Protein AF-A0A832UUD7-F1 (afdb_monomer_lite)

Secondary structure (DSSP, 8-state):
-TTS-PPEEEEETTEEEEE--BGGGTB--HHHHHHHHHHHT---

Radius of gyration: 11.46 Å; chains: 1; bounding box: 28×19×30 Å

Sequence (44 aa):
EEQGHHPNIDFTWGKVKITFWTHAIGGLSVNDFIMAAKIDDLEI

Structure (mmCIF, N/CA/C/O backbone):
data_AF-A0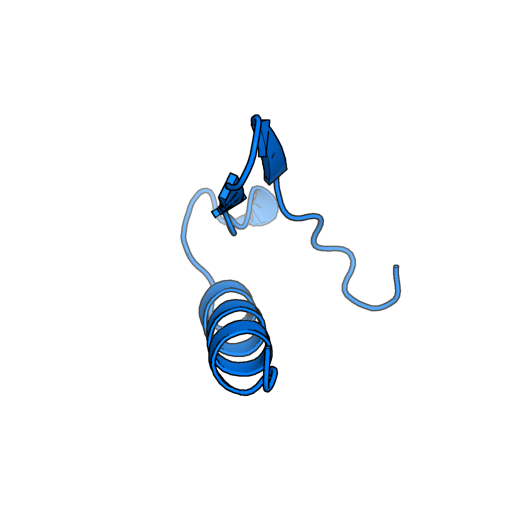A832UUD7-F1
#
_entry.id   AF-A0A832UUD7-F1
#
loop_
_atom_site.group_PDB
_atom_site.id
_atom_site.type_symbol
_atom_site.label_atom_id
_atom_site.label_alt_id
_atom_site.label_comp_id
_atom_site.label_asym_id
_atom_site.label_entity_id
_atom_site.label_seq_id
_atom_site.pdbx_PDB_ins_code
_atom_site.Cartn_x
_atom_site.Cartn_y
_atom_site.Cartn_z
_atom_site.occupancy
_atom_site.B_iso_or_equiv
_atom_site.auth_seq_id
_atom_site.auth_comp_id
_atom_site.auth_asym_id
_atom_site.auth_atom_id
_atom_site.pdbx_PDB_model_num
ATOM 1 N N . GLU A 1 1 ? 3.809 -15.151 0.029 1.00 46.47 1 GLU A N 1
ATOM 2 C CA . GLU A 1 1 ? 5.109 -14.881 -0.632 1.00 46.47 1 GLU A CA 1
ATOM 3 C C . GLU A 1 1 ? 5.114 -15.119 -2.149 1.00 46.47 1 GLU A C 1
ATOM 5 O O . GLU A 1 1 ? 6.126 -14.892 -2.792 1.00 46.47 1 GLU A O 1
ATOM 10 N N . GLU A 1 2 ? 3.981 -15.482 -2.760 1.00 49.62 2 GLU A N 1
ATOM 11 C CA . GLU A 1 2 ? 3.868 -15.786 -4.201 1.00 49.62 2 GLU A CA 1
ATOM 12 C C . GLU A 1 2 ? 4.209 -14.630 -5.159 1.00 49.62 2 GLU A C 1
ATOM 14 O O . GLU A 1 2 ? 4.526 -14.872 -6.316 1.00 49.62 2 GLU A O 1
ATOM 19 N N . GLN A 1 3 ? 4.143 -13.376 -4.701 1.00 53.88 3 GLN A N 1
ATOM 20 C CA . GLN A 1 3 ? 4.330 -12.191 -5.550 1.00 53.88 3 GLN A CA 1
ATOM 21 C C . GLN A 1 3 ? 5.755 -11.613 -5.507 1.00 53.88 3 GLN A C 1
ATOM 23 O O . GLN A 1 3 ? 6.036 -10.656 -6.221 1.00 53.88 3 GLN A O 1
ATOM 28 N N . GLY A 1 4 ? 6.649 -12.131 -4.649 1.00 59.22 4 GLY A N 1
ATOM 29 C CA . GLY A 1 4 ? 8.017 -11.602 -4.491 1.00 59.22 4 GLY A CA 1
ATOM 30 C C . GLY A 1 4 ? 8.098 -10.110 -4.116 1.00 59.22 4 GLY A C 1
ATOM 31 O O . GLY A 1 4 ? 9.164 -9.505 -4.204 1.00 59.22 4 GLY A O 1
ATOM 32 N N . HIS A 1 5 ? 6.973 -9.514 -3.715 1.00 62.22 5 HIS A N 1
ATOM 33 C CA . HIS A 1 5 ? 6.795 -8.093 -3.457 1.00 62.22 5 HIS A CA 1
ATOM 34 C C . HIS A 1 5 ? 6.234 -7.933 -2.047 1.00 62.22 5 HIS A C 1
ATOM 36 O O . HIS A 1 5 ? 5.112 -8.354 -1.759 1.00 62.22 5 HIS A O 1
ATOM 42 N N . HIS A 1 6 ? 7.072 -7.428 -1.145 1.00 69.19 6 HIS A N 1
ATOM 43 C CA . HIS A 1 6 ? 6.758 -7.328 0.274 1.00 69.19 6 HIS A CA 1
ATOM 44 C C . HIS A 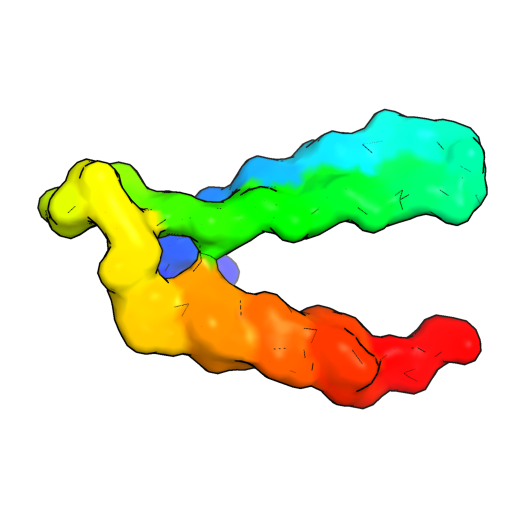1 6 ? 6.376 -5.880 0.595 1.00 69.19 6 HIS A C 1
ATOM 46 O O . HIS A 1 6 ? 7.203 -4.989 0.388 1.00 69.19 6 HIS A O 1
ATOM 52 N N . PRO A 1 7 ? 5.151 -5.617 1.083 1.00 74.06 7 PRO A N 1
ATOM 53 C CA . PRO A 1 7 ? 4.795 -4.293 1.564 1.00 74.06 7 PRO A CA 1
ATOM 54 C C . PRO A 1 7 ? 5.506 -3.971 2.877 1.00 74.06 7 PRO A C 1
ATOM 56 O O . PRO A 1 7 ? 5.743 -4.851 3.706 1.00 74.06 7 PRO A O 1
ATOM 59 N N . ASN A 1 8 ? 5.747 -2.683 3.105 1.00 79.88 8 ASN A N 1
ATOM 60 C CA . ASN A 1 8 ? 6.077 -2.187 4.435 1.00 79.88 8 ASN A CA 1
ATOM 61 C C . ASN A 1 8 ? 4.775 -1.986 5.216 1.00 79.88 8 ASN A C 1
ATOM 63 O O . ASN A 1 8 ? 3.874 -1.287 4.742 1.00 79.88 8 ASN A O 1
ATOM 67 N N . ILE A 1 9 ? 4.678 -2.599 6.396 1.00 87.75 9 ILE A N 1
ATOM 68 C CA . ILE A 1 9 ? 3.492 -2.534 7.254 1.00 87.75 9 ILE A CA 1
ATOM 69 C C . ILE A 1 9 ? 3.888 -1.938 8.603 1.00 87.75 9 ILE A C 1
ATOM 71 O O . ILE A 1 9 ? 4.651 -2.542 9.354 1.00 87.75 9 ILE A O 1
ATOM 75 N N . ASP A 1 10 ? 3.334 -0.769 8.914 1.00 89.44 10 ASP A N 1
ATOM 76 C CA . ASP A 1 10 ? 3.516 -0.088 10.191 1.00 89.44 10 ASP A CA 1
ATOM 77 C C . ASP A 1 10 ? 2.240 -0.209 11.033 1.00 89.44 10 ASP A C 1
ATOM 79 O O . ASP A 1 10 ? 1.145 0.167 10.596 1.00 89.44 10 ASP A O 1
ATOM 83 N N . PHE A 1 11 ? 2.383 -0.691 12.268 1.00 88.94 11 PHE A N 1
ATOM 84 C CA . PHE A 1 11 ? 1.282 -0.829 13.219 1.00 88.94 11 PHE A CA 1
ATOM 85 C C . PHE A 1 11 ? 1.353 0.235 14.311 1.00 88.94 11 PHE A C 1
ATOM 87 O O . PHE A 1 11 ? 2.395 0.469 14.919 1.00 88.94 11 PHE A O 1
ATOM 94 N N . THR A 1 12 ? 0.207 0.847 14.598 1.00 90.25 12 THR A N 1
ATOM 95 C CA . THR A 1 12 ? 0.002 1.751 15.735 1.00 90.25 12 THR A CA 1
ATOM 96 C C . THR A 1 12 ? -1.335 1.437 16.401 1.00 90.25 12 THR A C 1
ATOM 98 O O . THR A 1 12 ? -2.157 0.700 15.853 1.00 90.25 12 THR A O 1
ATOM 101 N N . TRP A 1 13 ? -1.571 1.970 17.601 1.00 89.88 13 TRP A N 1
ATOM 102 C CA . TRP A 1 13 ? -2.829 1.721 18.300 1.00 89.88 13 TRP A CA 1
ATOM 103 C C . TRP A 1 13 ? -4.027 2.223 17.478 1.00 89.88 13 TRP A C 1
ATOM 105 O O . TRP A 1 13 ? -4.158 3.421 17.234 1.00 89.88 13 TRP A O 1
ATOM 115 N N . GLY A 1 14 ? -4.887 1.295 17.045 1.00 90.62 14 GLY A N 1
ATOM 116 C CA . GLY A 1 14 ? -6.083 1.586 16.250 1.00 90.62 14 GLY A CA 1
ATOM 117 C C . GLY A 1 14 ? -5.826 1.955 14.785 1.00 90.62 14 GLY A C 1
ATOM 118 O O . GLY A 1 14 ? -6.757 2.382 14.107 1.00 90.62 14 GLY A O 1
ATOM 119 N N . LYS A 1 15 ? -4.593 1.823 14.278 1.00 88.88 15 LYS A N 1
ATOM 120 C CA . LYS A 1 15 ? -4.271 2.170 12.889 1.00 88.88 15 LYS A CA 1
ATOM 121 C C . LYS A 1 15 ? -3.173 1.285 12.312 1.00 88.88 15 LYS A C 1
ATOM 123 O O . LYS A 1 15 ? -2.120 1.096 12.920 1.00 88.88 15 LYS A O 1
ATOM 128 N N . VAL A 1 16 ? -3.400 0.844 11.080 1.00 91.50 16 VAL A N 1
ATOM 129 C CA . VAL A 1 16 ? -2.418 0.152 10.243 1.00 91.50 16 VAL A CA 1
ATOM 130 C C . VAL A 1 16 ? -2.090 1.043 9.052 1.00 91.50 16 VAL A C 1
ATOM 132 O O . VAL A 1 16 ? -2.985 1.639 8.453 1.00 91.50 16 VAL A O 1
ATOM 135 N N . LYS A 1 17 ? -0.808 1.162 8.714 1.00 89.69 17 LYS A N 1
ATOM 136 C CA . LYS A 1 17 ? -0.355 1.797 7.477 1.00 89.69 17 LYS A CA 1
ATOM 137 C C . LYS A 1 17 ? 0.349 0.744 6.633 1.00 89.69 17 LYS A C 1
ATOM 139 O O . LYS A 1 17 ? 1.298 0.121 7.095 1.00 89.69 17 LYS A O 1
ATOM 144 N N . ILE A 1 18 ? -0.103 0.583 5.396 1.00 88.75 18 ILE A N 1
ATOM 145 C CA . ILE A 1 18 ? 0.489 -0.337 4.424 1.00 88.75 18 ILE A CA 1
ATOM 146 C C . ILE A 1 18 ? 1.065 0.503 3.287 1.00 88.75 18 ILE A C 1
ATOM 148 O O . ILE A 1 18 ? 0.387 1.379 2.756 1.00 88.75 18 ILE A O 1
ATOM 152 N N . THR A 1 19 ? 2.331 0.273 2.946 1.00 86.75 19 THR A N 1
ATOM 153 C CA . THR A 1 19 ? 3.028 0.971 1.861 1.00 86.75 19 THR A CA 1
ATOM 154 C C . THR A 1 19 ? 3.537 -0.046 0.848 1.00 86.75 19 THR A C 1
ATOM 156 O O . THR A 1 19 ? 4.323 -0.927 1.198 1.00 86.75 19 THR A O 1
ATOM 159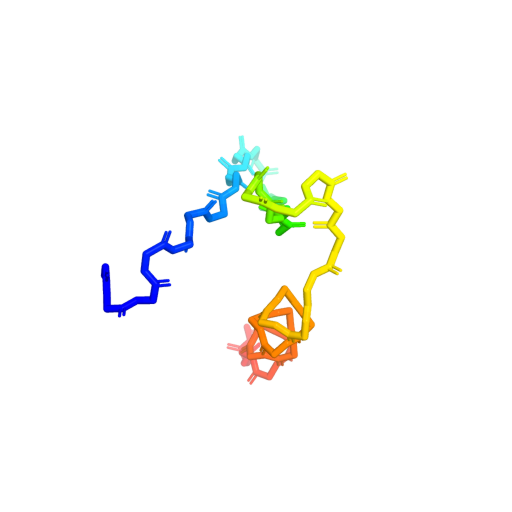 N N . PHE A 1 20 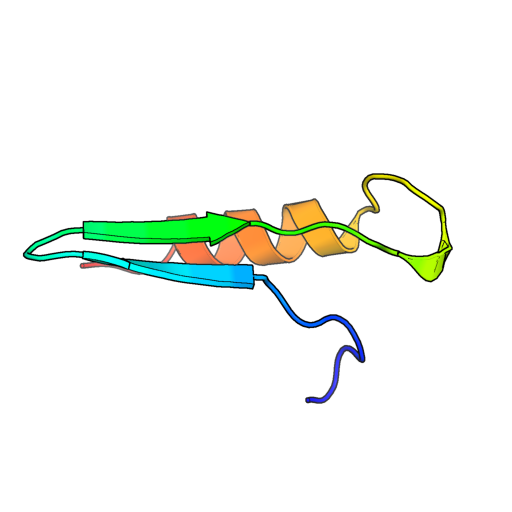? 3.120 0.110 -0.408 1.00 85.44 20 PHE A N 1
ATOM 160 C CA . PHE A 1 20 ? 3.609 -0.674 -1.541 1.00 85.44 20 PHE A CA 1
ATOM 161 C C . PHE A 1 20 ? 4.649 0.124 -2.325 1.00 85.44 20 PHE A C 1
ATOM 163 O O . PHE A 1 20 ? 4.432 1.297 -2.636 1.00 85.44 20 PHE A O 1
ATOM 170 N N . TRP A 1 21 ? 5.791 -0.499 -2.606 1.00 80.25 21 TRP A N 1
ATOM 171 C CA . TRP A 1 21 ? 6.818 0.069 -3.467 1.00 80.25 21 TRP A CA 1
ATOM 172 C C . TRP A 1 21 ? 7.669 -1.030 -4.101 1.00 80.25 21 TRP A C 1
ATOM 174 O O . TRP A 1 21 ? 8.125 -1.951 -3.420 1.00 80.25 21 TRP A O 1
ATOM 184 N N . THR A 1 22 ? 7.929 -0.930 -5.404 1.00 81.50 22 THR A N 1
ATOM 185 C CA . THR A 1 22 ? 8.706 -1.935 -6.132 1.00 81.50 22 THR A CA 1
ATOM 186 C C . THR A 1 22 ? 10.175 -1.525 -6.238 1.00 81.50 22 THR A C 1
ATOM 188 O O . THR A 1 22 ? 10.582 -0.814 -7.160 1.00 81.50 22 THR A O 1
ATOM 191 N N . HIS A 1 23 ? 11.004 -2.060 -5.333 1.00 78.44 23 HIS A N 1
ATOM 192 C CA . HIS A 1 23 ? 12.459 -1.841 -5.314 1.00 78.44 23 HIS A CA 1
ATOM 193 C C . HIS A 1 23 ? 13.136 -2.131 -6.665 1.00 78.44 23 HIS A C 1
ATOM 195 O O . HIS A 1 23 ? 14.022 -1.389 -7.081 1.00 78.44 23 HIS A O 1
ATOM 201 N N . ALA A 1 24 ? 12.707 -3.188 -7.366 1.00 76.62 24 ALA A N 1
ATOM 202 C CA . ALA A 1 24 ? 13.337 -3.655 -8.604 1.00 76.62 24 ALA A CA 1
ATOM 203 C C . ALA A 1 24 ? 13.302 -2.632 -9.755 1.00 76.62 24 ALA A C 1
ATOM 205 O O . ALA A 1 24 ? 14.182 -2.652 -10.610 1.00 76.62 24 ALA A O 1
ATOM 206 N N . ILE A 1 25 ? 12.307 -1.740 -9.771 1.00 81.69 25 ILE A N 1
ATOM 207 C CA . ILE A 1 25 ? 12.173 -0.677 -10.781 1.00 81.69 25 ILE A CA 1
ATOM 208 C C . ILE A 1 25 ? 12.399 0.721 -10.192 1.00 81.69 25 ILE A C 1
ATOM 210 O O . ILE A 1 25 ? 12.208 1.717 -10.884 1.00 81.69 25 ILE A O 1
ATOM 214 N N . GLY A 1 26 ? 12.777 0.808 -8.912 1.00 82.00 26 GLY A N 1
ATOM 215 C CA . GLY A 1 26 ? 12.976 2.077 -8.214 1.00 82.00 26 GLY A CA 1
ATOM 216 C C . GLY A 1 26 ? 11.715 2.947 -8.130 1.00 82.00 26 GLY A C 1
ATOM 217 O O . GLY A 1 26 ? 11.822 4.164 -8.003 1.00 82.00 26 GLY A O 1
ATOM 218 N N . GLY A 1 27 ? 10.522 2.356 -8.228 1.00 83.88 27 GLY A N 1
ATOM 219 C CA . GLY A 1 27 ? 9.282 3.093 -8.453 1.00 83.88 27 GLY A CA 1
ATOM 220 C C . GLY A 1 27 ? 8.027 2.258 -8.219 1.00 83.88 27 GLY A C 1
ATOM 221 O O . GLY A 1 27 ? 8.081 1.161 -7.666 1.00 83.88 27 GLY A O 1
ATOM 222 N N . LEU A 1 28 ? 6.886 2.805 -8.636 1.00 87.50 28 LEU A N 1
ATOM 223 C CA . LEU A 1 28 ? 5.606 2.107 -8.567 1.00 87.50 28 LEU A CA 1
ATOM 224 C C . LEU A 1 28 ? 5.422 1.218 -9.793 1.00 87.50 28 LEU A C 1
ATOM 226 O O . LEU A 1 28 ? 5.625 1.644 -10.931 1.00 87.50 28 LEU A O 1
ATOM 230 N N . SER A 1 29 ? 5.013 -0.015 -9.548 1.00 88.12 29 SER A N 1
ATOM 231 C CA . SER A 1 29 ? 4.595 -0.981 -10.547 1.00 88.12 29 SER A CA 1
ATOM 232 C C . SER A 1 29 ? 3.082 -1.159 -10.500 1.00 88.12 29 SER A C 1
ATOM 234 O O . SER A 1 29 ? 2.419 -0.832 -9.519 1.00 88.12 29 SER A O 1
ATOM 236 N N . VAL A 1 30 ? 2.522 -1.746 -11.557 1.00 87.88 30 VAL A N 1
ATOM 237 C CA . VAL A 1 30 ? 1.100 -2.121 -11.605 1.00 87.88 30 VAL A CA 1
ATOM 238 C C . VAL A 1 30 ? 0.720 -3.030 -10.429 1.00 87.88 30 VAL A C 1
ATOM 240 O O . VAL A 1 30 ? -0.393 -2.942 -9.916 1.00 87.88 30 VAL A O 1
ATOM 243 N N . ASN A 1 31 ? 1.654 -3.858 -9.955 1.00 84.56 31 ASN A N 1
ATOM 244 C CA . ASN A 1 31 ? 1.408 -4.754 -8.834 1.00 84.56 31 ASN A CA 1
ATOM 245 C C . ASN A 1 31 ? 1.171 -3.991 -7.520 1.00 84.56 31 ASN A C 1
ATOM 247 O O . ASN A 1 31 ? 0.319 -4.401 -6.737 1.00 84.56 31 ASN A O 1
ATOM 251 N N . ASP A 1 32 ? 1.849 -2.852 -7.316 1.00 84.19 32 ASP A N 1
ATOM 252 C CA . ASP A 1 32 ? 1.619 -1.981 -6.154 1.00 84.19 32 ASP A CA 1
ATOM 253 C C . ASP A 1 32 ? 0.153 -1.510 -6.102 1.00 84.19 32 ASP A C 1
ATOM 255 O O . ASP A 1 32 ? -0.481 -1.536 -5.048 1.00 84.19 32 ASP A O 1
ATOM 259 N N . PHE A 1 33 ? -0.419 -1.151 -7.257 1.00 87.50 33 PHE A N 1
ATOM 260 C CA . PHE A 1 33 ? -1.811 -0.705 -7.362 1.00 87.50 33 PHE A CA 1
ATOM 261 C C . PHE A 1 33 ? -2.821 -1.847 -7.206 1.00 87.50 33 PHE A C 1
ATOM 263 O O . PHE A 1 33 ? -3.850 -1.664 -6.559 1.00 87.50 33 PHE A O 1
ATOM 270 N N . ILE A 1 34 ? -2.534 -3.034 -7.754 1.00 88.12 34 ILE A N 1
ATOM 271 C CA . ILE A 1 34 ? -3.393 -4.218 -7.576 1.00 88.12 34 ILE A CA 1
ATOM 272 C C . ILE A 1 34 ? -3.481 -4.592 -6.094 1.00 88.12 34 ILE A C 1
ATOM 274 O O . ILE A 1 34 ? -4.559 -4.913 -5.597 1.00 88.12 34 ILE A O 1
ATOM 278 N N . MET A 1 35 ? -2.355 -4.559 -5.384 1.00 86.50 35 MET A N 1
ATOM 279 C CA . MET A 1 35 ? -2.317 -4.898 -3.964 1.00 86.50 35 MET A CA 1
ATOM 280 C C . MET A 1 35 ? -3.022 -3.847 -3.101 1.00 86.50 35 MET A C 1
ATOM 282 O O . MET A 1 35 ? -3.716 -4.224 -2.159 1.00 86.50 35 MET A O 1
ATOM 286 N N . ALA A 1 36 ? -2.911 -2.561 -3.449 1.00 87.31 36 ALA A N 1
ATOM 287 C CA . ALA A 1 36 ? -3.680 -1.499 -2.802 1.00 87.31 36 ALA A CA 1
ATOM 288 C C . ALA A 1 36 ? -5.196 -1.699 -2.983 1.00 87.31 36 ALA A C 1
ATOM 290 O O . ALA A 1 36 ? -5.922 -1.727 -1.995 1.00 87.31 36 ALA A O 1
ATOM 291 N N . ALA A 1 37 ? -5.661 -1.960 -4.210 1.00 89.56 37 ALA A N 1
ATOM 292 C CA . ALA A 1 37 ? -7.082 -2.191 -4.484 1.00 89.56 37 ALA A CA 1
ATOM 293 C C . ALA A 1 37 ? -7.651 -3.403 -3.725 1.00 89.56 37 ALA A C 1
ATOM 295 O O . ALA A 1 37 ? -8.784 -3.369 -3.260 1.00 89.56 37 ALA A O 1
ATOM 296 N N . LYS A 1 38 ? -6.858 -4.470 -3.555 1.00 87.50 38 LYS A N 1
ATOM 297 C CA . LYS A 1 38 ? -7.259 -5.633 -2.746 1.00 87.50 38 LYS A CA 1
ATOM 298 C C . LYS A 1 38 ? -7.447 -5.301 -1.268 1.00 87.50 38 LYS A C 1
ATOM 300 O O . LYS A 1 38 ? -8.235 -5.971 -0.617 1.00 87.50 38 LYS A O 1
ATOM 305 N N . ILE A 1 39 ? -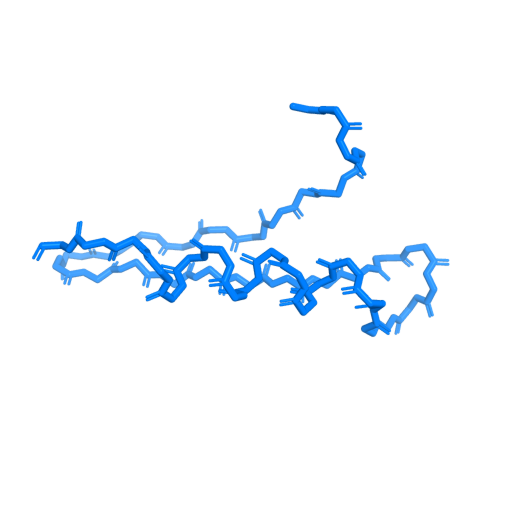6.698 -4.336 -0.733 1.00 87.44 39 ILE A N 1
ATOM 306 C CA . ILE A 1 39 ? -6.875 -3.876 0.649 1.00 87.44 39 ILE A CA 1
ATOM 307 C C . ILE A 1 39 ? -8.117 -3.002 0.769 1.00 87.44 39 ILE A C 1
ATOM 309 O O . ILE A 1 39 ? -8.833 -3.140 1.752 1.00 87.44 39 ILE A O 1
ATOM 313 N N . ASP A 1 40 ? -8.386 -2.150 -0.221 1.00 88.12 40 ASP A N 1
ATOM 314 C CA . ASP A 1 40 ? -9.588 -1.309 -0.228 1.00 88.12 40 ASP A CA 1
ATOM 315 C C . ASP A 1 40 ? -10.885 -2.139 -0.269 1.00 88.12 40 ASP A C 1
ATOM 317 O O . ASP 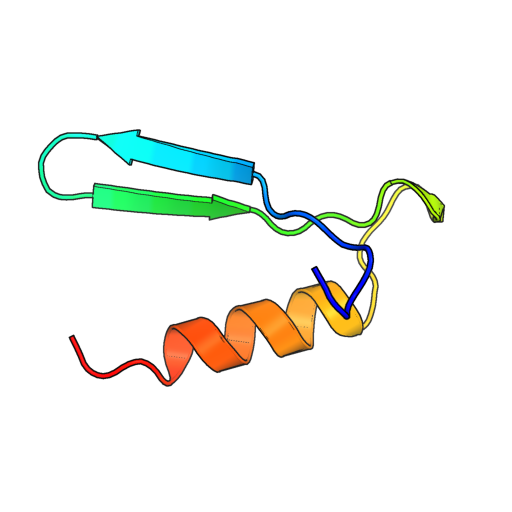A 1 40 ? -11.905 -1.705 0.256 1.00 88.12 40 ASP A O 1
ATOM 321 N N . ASP A 1 41 ? -10.838 -3.336 -0.860 1.00 90.56 41 ASP A N 1
ATOM 322 C CA . ASP A 1 41 ? -11.965 -4.279 -0.932 1.00 90.56 41 ASP A CA 1
ATOM 323 C C . ASP A 1 41 ? -12.131 -5.143 0.337 1.00 90.56 41 ASP A C 1
ATOM 325 O O . ASP A 1 41 ? -13.067 -5.936 0.438 1.00 90.56 41 ASP A O 1
ATOM 329 N N . LEU A 1 42 ? -11.234 -5.024 1.326 1.00 84.69 42 LEU A N 1
ATOM 330 C CA . LEU A 1 42 ? -11.413 -5.706 2.609 1.00 84.69 42 LEU A CA 1
ATOM 331 C C . LEU A 1 42 ? -12.517 -5.005 3.407 1.00 84.69 42 LEU A C 1
ATOM 333 O O . LEU A 1 42 ? -12.334 -3.889 3.889 1.00 84.69 42 LEU A O 1
ATOM 337 N N . GLU A 1 43 ? -13.646 -5.685 3.599 1.00 64.62 43 GLU A N 1
ATOM 338 C CA . GLU A 1 43 ? -14.648 -5.266 4.580 1.00 64.62 43 GLU A CA 1
ATOM 339 C C . GLU A 1 43 ? -14.054 -5.369 5.998 1.00 64.62 43 GLU A C 1
ATOM 341 O O . GLU A 1 43 ? -13.536 -6.420 6.391 1.00 64.62 43 GLU A O 1
ATOM 346 N N . ILE A 1 44 ? -14.104 -4.261 6.747 1.00 62.78 44 ILE A N 1
ATOM 347 C CA . ILE A 1 44 ? -13.562 -4.113 8.110 1.00 62.78 44 ILE A CA 1
ATOM 348 C C . ILE A 1 44 ? -14.700 -3.965 9.117 1.00 62.78 44 ILE A C 1
ATOM 350 O O . ILE A 1 44 ? -15.631 -3.177 8.831 1.00 62.78 44 ILE A O 1
#

pLDDT: mean 80.99, std 11.68, range [46.47, 91.5]

Foldseek 3Di:
DVVPFDWDWDDDVVDIDTHGADPVVRGDDPVRVVVVVVVVPDDD